Protein AF-A0A3C0GIZ5-F1 (afdb_monomer_lite)

Sequence (60 aa):
AKDKGSMVDYKVTDISEHMSFLEMMDVLNEQLINQGEEPVAFDHDCREGICGMCSMYING

Structure (mmCIF, N/CA/C/O backbone):
data_AF-A0A3C0GIZ5-F1
#
_entry.id   AF-A0A3C0GIZ5-F1
#
loop_
_atom_site.group_PDB
_atom_site.id
_atom_site.type_symbol
_atom_site.label_atom_id
_atom_site.label_alt_id
_atom_site.label_comp_id
_atom_site.label_asym_id
_atom_site.label_entity_id
_atom_site.label_seq_id
_atom_site.pdbx_PDB_ins_code
_atom_site.Cartn_x
_atom_site.Cartn_y
_atom_site.Cartn_z
_atom_site.occupancy
_atom_site.B_iso_or_equiv
_atom_site.auth_seq_id
_atom_site.auth_comp_id
_atom_site.auth_asym_id
_atom_site.auth_atom_id
_atom_site.pdbx_PDB_model_num
ATOM 1 N N . ALA A 1 1 ? -7.198 -12.499 16.694 1.00 51.91 1 ALA A N 1
ATOM 2 C CA . ALA A 1 1 ? -7.555 -12.194 15.299 1.00 51.91 1 ALA A CA 1
ATOM 3 C C . ALA A 1 1 ? -8.198 -13.430 14.671 1.00 51.91 1 ALA A C 1
ATOM 5 O O . ALA A 1 1 ? -7.541 -14.460 14.583 1.00 51.91 1 ALA A O 1
ATOM 6 N N . LYS A 1 2 ? -9.497 -13.376 14.355 1.00 65.69 2 LYS A N 1
ATOM 7 C CA . LYS A 1 2 ? -10.244 -14.433 13.634 1.00 65.69 2 LYS A CA 1
ATOM 8 C C . LYS A 1 2 ? -11.024 -13.868 12.440 1.00 65.69 2 LYS A C 1
ATOM 10 O O . LYS A 1 2 ? -11.792 -14.598 11.815 1.00 65.69 2 LYS A O 1
ATOM 15 N N . ASP A 1 3 ? -10.834 -12.590 12.141 1.00 79.31 3 ASP A N 1
ATOM 16 C CA . ASP A 1 3 ? -11.505 -11.931 11.035 1.00 79.31 3 ASP A CA 1
ATOM 17 C C . ASP A 1 3 ? -10.931 -12.442 9.720 1.00 79.31 3 ASP A C 1
ATOM 19 O O . ASP A 1 3 ? -9.721 -12.628 9.566 1.00 79.31 3 ASP A O 1
ATOM 23 N N . LYS A 1 4 ? -11.826 -12.740 8.783 1.00 85.88 4 LYS A N 1
ATOM 24 C CA . LYS A 1 4 ? -11.432 -13.085 7.423 1.00 85.88 4 LYS A CA 1
ATOM 25 C C . LYS A 1 4 ? -10.989 -11.786 6.763 1.00 85.88 4 LYS A C 1
ATOM 27 O O . LYS A 1 4 ? -11.752 -10.825 6.778 1.00 85.88 4 LYS A O 1
ATOM 32 N N . GLY A 1 5 ? -9.776 -11.763 6.215 1.00 89.38 5 GLY A N 1
ATOM 33 C CA . GLY A 1 5 ? -9.321 -10.631 5.414 1.00 89.38 5 GLY A CA 1
ATOM 34 C C . GLY A 1 5 ? -10.308 -10.330 4.283 1.00 89.38 5 GLY A C 1
ATOM 35 O O . GLY A 1 5 ? -11.017 -11.222 3.807 1.00 89.38 5 GLY A O 1
ATOM 36 N N . SER A 1 6 ? -10.352 -9.072 3.867 1.00 92.62 6 SER A N 1
ATOM 37 C CA . SER A 1 6 ? -11.196 -8.594 2.776 1.00 92.62 6 SER A CA 1
ATOM 38 C C . SER A 1 6 ? -10.365 -7.834 1.755 1.00 92.62 6 SER A C 1
ATOM 40 O O . SER A 1 6 ? -9.349 -7.234 2.095 1.00 92.62 6 SER A O 1
ATOM 42 N N . MET A 1 7 ? -10.831 -7.838 0.510 1.00 93.81 7 MET A N 1
ATOM 43 C CA . MET A 1 7 ? -10.352 -6.907 -0.507 1.00 93.81 7 MET A CA 1
ATOM 44 C C . MET A 1 7 ? -11.174 -5.627 -0.384 1.00 93.81 7 MET A C 1
ATOM 46 O O . MET A 1 7 ? -12.393 -5.700 -0.210 1.00 93.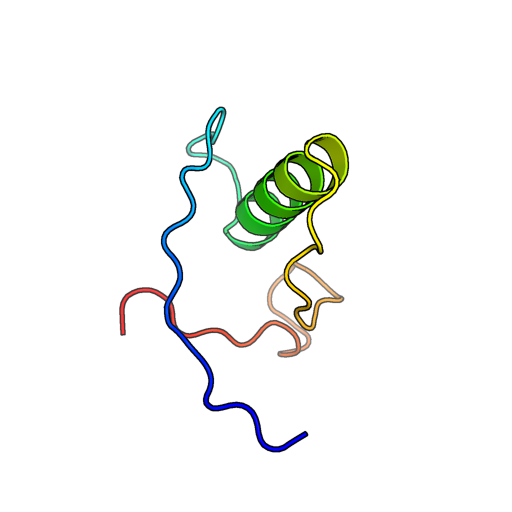81 7 MET A O 1
ATOM 50 N N . VAL A 1 8 ? -10.506 -4.481 -0.439 1.00 94.44 8 VAL A N 1
ATOM 51 C CA . VAL A 1 8 ? -11.129 -3.163 -0.312 1.00 94.44 8 VAL A CA 1
ATOM 52 C C . VAL A 1 8 ? -10.633 -2.298 -1.458 1.00 94.44 8 VAL A C 1
ATOM 54 O O . VAL A 1 8 ? -9.433 -2.260 -1.729 1.00 94.44 8 VAL A O 1
ATOM 57 N N . ASP A 1 9 ? -11.563 -1.618 -2.120 1.00 96.38 9 ASP A N 1
ATOM 58 C CA . ASP A 1 9 ? -11.242 -0.672 -3.179 1.00 96.38 9 ASP A CA 1
ATOM 59 C C . ASP A 1 9 ? -10.996 0.709 -2.570 1.00 96.38 9 ASP A C 1
ATOM 61 O O . ASP A 1 9 ? -11.883 1.289 -1.941 1.00 96.38 9 ASP A O 1
ATOM 65 N N . TYR A 1 10 ? -9.806 1.257 -2.805 1.00 96.31 10 TYR A N 1
ATOM 66 C CA . TYR A 1 10 ? -9.454 2.618 -2.417 1.00 96.31 10 TYR A CA 1
ATOM 67 C C . TYR A 1 10 ? -9.299 3.492 -3.656 1.00 96.31 10 TYR A C 1
ATOM 69 O O . TYR A 1 10 ? -8.542 3.172 -4.575 1.00 96.31 10 TYR A O 1
ATOM 77 N N . LYS A 1 11 ? -10.000 4.627 -3.679 1.00 95.56 11 LYS A N 1
ATOM 78 C CA . LYS A 1 11 ? -9.811 5.638 -4.717 1.00 95.56 11 LYS A CA 1
ATOM 79 C C . LYS A 1 11 ? -8.798 6.666 -4.234 1.00 95.56 11 LYS A C 1
ATOM 81 O O . LYS A 1 11 ? -9.148 7.537 -3.449 1.00 95.56 11 LYS A O 1
ATOM 86 N N . VAL A 1 12 ? -7.582 6.582 -4.758 1.00 95.44 12 VAL A N 1
ATOM 87 C CA . VAL A 1 12 ? -6.512 7.543 -4.469 1.00 95.44 12 VAL A CA 1
ATOM 88 C C . VAL A 1 12 ? -6.481 8.613 -5.558 1.00 95.44 12 VAL A C 1
ATOM 90 O O . VAL A 1 12 ? -6.657 8.315 -6.742 1.00 95.44 12 VAL A O 1
ATOM 93 N N . THR A 1 13 ? -6.298 9.868 -5.161 1.00 92.75 13 THR A N 1
ATOM 94 C CA . THR A 1 13 ? -6.204 11.023 -6.068 1.00 92.75 13 THR A CA 1
ATOM 95 C C . THR A 1 13 ? -4.812 11.632 -6.003 1.00 92.75 13 THR A C 1
ATOM 97 O O . THR A 1 13 ? -4.010 11.253 -5.157 1.00 92.75 13 THR A O 1
ATOM 100 N N . ASP A 1 14 ? -4.522 12.559 -6.919 1.00 92.38 14 ASP A N 1
ATOM 101 C CA . ASP A 1 14 ? -3.288 13.360 -6.898 1.00 92.38 14 ASP A CA 1
ATOM 102 C C . ASP A 1 14 ? -1.994 12.537 -7.040 1.00 92.38 14 ASP A C 1
ATOM 104 O O . ASP A 1 14 ? -0.911 12.958 -6.638 1.00 92.38 14 ASP A O 1
ATOM 108 N N . ILE A 1 15 ? -2.107 11.369 -7.677 1.00 95.25 15 ILE A N 1
ATOM 109 C CA . ILE A 1 15 ? -0.968 10.520 -8.021 1.00 95.25 15 ILE A CA 1
ATOM 110 C C . ILE A 1 15 ? -0.251 11.072 -9.253 1.00 95.25 15 ILE A C 1
ATOM 112 O O . ILE A 1 15 ? -0.865 11.356 -10.283 1.00 95.25 15 ILE A O 1
ATOM 116 N N . SER A 1 16 ? 1.070 11.179 -9.142 1.00 95.56 16 SER A N 1
ATOM 117 C CA . SER A 1 16 ? 1.973 11.560 -10.226 1.00 95.56 16 SER A CA 1
ATOM 118 C C . SER A 1 16 ? 2.615 10.331 -10.871 1.00 95.56 16 SER A C 1
ATOM 120 O O . SER A 1 16 ? 2.912 9.350 -10.194 1.00 95.56 16 SER A O 1
ATOM 122 N N . GLU A 1 17 ? 2.920 10.413 -12.169 1.00 94.75 17 GLU A N 1
ATOM 123 C CA . GLU A 1 17 ? 3.635 9.365 -12.920 1.00 94.75 17 GLU A CA 1
ATOM 124 C C . GLU A 1 17 ? 5.067 9.117 -12.414 1.00 94.75 17 GLU A C 1
ATOM 126 O O . GLU A 1 17 ? 5.680 8.105 -12.744 1.00 94.75 17 GLU A O 1
ATOM 131 N N . HIS A 1 18 ? 5.617 10.043 -11.626 1.00 94.75 18 HIS A N 1
ATOM 132 C CA . HIS A 1 18 ? 6.964 9.936 -11.063 1.00 94.75 18 HIS A CA 1
ATOM 133 C C . HIS A 1 18 ? 6.996 9.344 -9.651 1.00 94.75 18 HIS A C 1
ATOM 135 O O . HIS A 1 18 ? 8.083 9.171 -9.105 1.00 94.75 18 HIS A O 1
ATOM 141 N N . MET A 1 19 ? 5.835 9.056 -9.056 1.00 95.88 19 MET A N 1
ATOM 142 C CA . MET A 1 19 ? 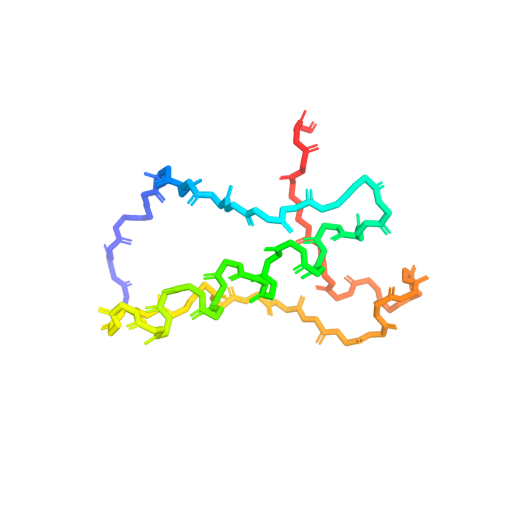5.766 8.448 -7.731 1.00 95.88 19 MET A CA 1
ATOM 143 C C . MET A 1 19 ? 6.063 6.952 -7.801 1.00 95.88 19 MET A C 1
ATOM 145 O O . MET A 1 19 ? 5.579 6.225 -8.670 1.00 95.88 19 MET A O 1
ATOM 149 N N . SER A 1 20 ? 6.830 6.478 -6.830 1.00 94.44 20 SER A N 1
ATOM 150 C CA . SER A 1 20 ? 6.923 5.067 -6.491 1.00 94.44 20 SER A CA 1
ATOM 151 C C . SER A 1 20 ? 5.607 4.569 -5.887 1.00 94.44 20 SER A C 1
ATOM 153 O O . SER A 1 20 ? 4.834 5.322 -5.295 1.00 94.44 20 SER A O 1
ATOM 155 N N . PHE A 1 21 ? 5.367 3.260 -5.963 1.00 94.44 21 PHE A N 1
ATOM 156 C CA . PHE A 1 21 ? 4.176 2.659 -5.357 1.00 94.44 21 PHE A CA 1
ATOM 157 C C . PHE A 1 21 ? 4.120 2.863 -3.830 1.00 94.44 21 PHE A C 1
ATOM 159 O O . PHE A 1 21 ? 3.040 3.000 -3.267 1.00 94.44 21 PHE A O 1
ATOM 166 N N . LEU A 1 22 ? 5.273 2.928 -3.151 1.00 95.50 22 LEU A N 1
ATOM 167 C CA . LEU A 1 22 ? 5.316 3.205 -1.709 1.00 95.50 22 LEU A CA 1
ATOM 168 C C . LEU A 1 22 ? 4.859 4.633 -1.392 1.00 95.50 22 LEU A C 1
ATOM 170 O O . LEU A 1 22 ? 4.135 4.828 -0.424 1.00 95.50 22 LEU A O 1
ATOM 174 N N . GLU A 1 23 ? 5.200 5.608 -2.234 1.00 96.00 23 GLU A N 1
ATOM 175 C CA . GLU A 1 23 ? 4.682 6.975 -2.098 1.00 96.00 23 GLU A CA 1
ATOM 176 C C . GLU A 1 23 ? 3.174 7.030 -2.381 1.00 96.00 23 GLU A C 1
ATOM 178 O O . GLU A 1 23 ? 2.451 7.755 -1.705 1.00 96.00 23 GLU A O 1
ATOM 183 N N . MET A 1 24 ? 2.659 6.213 -3.308 1.00 96.06 24 MET A N 1
ATOM 184 C CA . MET A 1 24 ? 1.206 6.086 -3.505 1.00 96.06 24 MET A CA 1
ATOM 185 C C . MET A 1 24 ? 0.500 5.548 -2.248 1.00 96.06 24 MET A C 1
ATOM 187 O O . MET A 1 24 ? -0.597 6.000 -1.920 1.00 96.06 24 MET A O 1
ATOM 191 N N . MET A 1 25 ? 1.126 4.605 -1.533 1.00 96.81 25 MET A N 1
ATOM 192 C CA . MET A 1 25 ? 0.612 4.090 -0.259 1.00 96.81 25 MET A CA 1
ATOM 193 C C . MET A 1 25 ? 0.666 5.137 0.859 1.00 96.81 25 MET A C 1
ATOM 195 O O . MET A 1 25 ? -0.256 5.197 1.672 1.00 96.81 25 MET A O 1
ATOM 199 N N . ASP A 1 26 ? 1.700 5.982 0.883 1.00 95.94 26 ASP A N 1
ATOM 200 C CA . ASP A 1 26 ? 1.775 7.113 1.814 1.00 95.94 26 ASP A CA 1
ATOM 201 C C . ASP A 1 26 ? 0.614 8.094 1.574 1.00 95.94 26 ASP A C 1
ATOM 203 O O . ASP A 1 26 ? -0.093 8.440 2.520 1.00 95.94 26 ASP A O 1
ATOM 207 N N . VAL A 1 27 ? 0.343 8.461 0.313 1.00 97.19 27 VAL A N 1
ATOM 208 C CA . VAL A 1 27 ? -0.791 9.336 -0.053 1.00 97.19 27 VAL A CA 1
ATOM 209 C C . VAL A 1 27 ? -2.127 8.718 0.369 1.00 97.19 27 VAL A C 1
ATOM 211 O O . VAL A 1 27 ? -2.963 9.404 0.956 1.00 97.19 27 VAL A O 1
ATOM 214 N N . LEU A 1 28 ? -2.337 7.421 0.118 1.00 97.44 28 LEU A N 1
ATOM 215 C CA . LEU A 1 28 ? -3.536 6.717 0.583 1.00 97.44 28 LEU A CA 1
ATOM 216 C C . LEU A 1 28 ? -3.679 6.803 2.109 1.00 97.44 28 LEU A C 1
ATOM 218 O O . LEU A 1 28 ? -4.756 7.119 2.613 1.00 97.44 28 LEU A O 1
ATOM 222 N N . ASN A 1 29 ? -2.604 6.547 2.852 1.00 97.50 29 ASN A N 1
ATOM 223 C CA . ASN A 1 29 ? -2.643 6.588 4.309 1.00 97.50 29 ASN A CA 1
ATOM 224 C C . ASN A 1 29 ? -2.940 7.992 4.840 1.00 97.50 29 ASN A C 1
ATOM 226 O O . ASN A 1 29 ? -3.747 8.128 5.757 1.00 97.50 29 ASN A O 1
ATOM 230 N N . GLU A 1 30 ? -2.374 9.039 4.240 1.00 97.50 30 GLU A N 1
ATOM 231 C CA . GLU A 1 30 ? -2.736 10.420 4.569 1.00 97.50 30 GLU A CA 1
ATOM 232 C C . GLU A 1 30 ? -4.224 10.696 4.306 1.00 97.50 30 GLU A C 1
ATOM 234 O O . GLU A 1 30 ? -4.896 11.318 5.132 1.00 97.50 30 GLU A O 1
ATOM 239 N N . GLN A 1 31 ? -4.777 10.200 3.193 1.00 96.94 31 GLN A N 1
ATOM 240 C CA . GLN A 1 31 ? -6.204 10.331 2.890 1.00 96.94 31 GLN A CA 1
ATOM 241 C C . GLN A 1 31 ? -7.091 9.631 3.927 1.00 96.94 31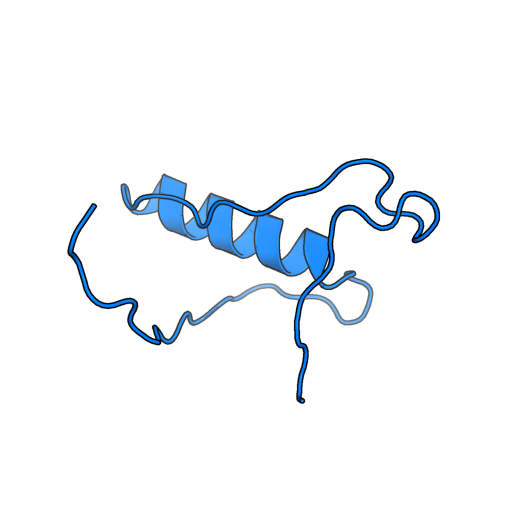 GLN A C 1
ATOM 243 O O . GLN A 1 31 ? -8.093 10.217 4.341 1.00 96.94 31 GLN A O 1
ATOM 248 N N . LEU A 1 32 ? -6.737 8.414 4.352 1.00 97.50 32 LEU A N 1
ATOM 249 C CA . LEU A 1 32 ? -7.478 7.654 5.367 1.00 97.50 32 LEU A CA 1
ATOM 250 C C . LEU A 1 32 ? -7.432 8.356 6.727 1.00 97.50 32 LEU A C 1
ATOM 252 O O . LEU A 1 32 ? -8.475 8.598 7.331 1.00 97.50 32 LEU A O 1
ATOM 256 N N . ILE A 1 33 ? -6.244 8.795 7.151 1.00 97.56 33 ILE A N 1
ATOM 257 C CA . ILE A 1 33 ? -6.053 9.530 8.408 1.00 97.56 33 ILE A CA 1
ATOM 258 C C . ILE A 1 33 ? -6.899 10.809 8.424 1.00 97.56 33 ILE A C 1
ATOM 260 O O . ILE A 1 33 ? -7.583 11.090 9.409 1.00 97.56 33 ILE A O 1
ATOM 264 N N . ASN A 1 34 ? -6.917 11.566 7.323 1.00 96.94 34 ASN A N 1
ATOM 265 C CA . ASN A 1 34 ? -7.720 12.787 7.208 1.00 96.94 34 ASN A CA 1
ATOM 266 C C . ASN A 1 34 ? -9.237 12.524 7.235 1.00 96.94 34 ASN A C 1
ATOM 268 O O . ASN A 1 34 ? -10.006 13.413 7.603 1.00 96.94 34 ASN A O 1
ATOM 272 N N . GLN A 1 35 ? -9.673 11.317 6.867 1.00 96.69 35 GLN A N 1
ATOM 273 C CA . GLN A 1 35 ? -11.069 10.869 6.947 1.00 96.69 35 GLN A CA 1
ATOM 274 C C . GLN A 1 35 ? -11.424 10.258 8.313 1.00 96.69 35 GLN A C 1
ATOM 276 O O . GLN A 1 35 ? -12.591 9.957 8.564 1.00 96.69 35 GLN A O 1
ATOM 281 N N . GLY A 1 36 ? -10.448 10.119 9.218 1.00 97.62 36 GLY A N 1
ATOM 282 C CA . GLY A 1 36 ? -10.619 9.444 10.505 1.00 97.62 36 GLY A CA 1
ATOM 283 C C . GLY A 1 36 ? -10.689 7.919 10.388 1.00 97.62 36 GLY A C 1
ATOM 284 O O . GLY A 1 36 ? -11.212 7.267 11.291 1.00 97.62 36 GLY A O 1
ATOM 285 N N . GLU A 1 37 ? -10.199 7.362 9.280 1.00 97.12 37 GLU A N 1
ATOM 286 C CA . GLU A 1 37 ? -10.083 5.926 9.043 1.00 97.12 37 GLU A CA 1
ATOM 287 C C . GLU A 1 37 ? -8.690 5.409 9.425 1.00 97.12 37 GLU A C 1
ATOM 289 O O . GLU A 1 37 ? -7.714 6.158 9.507 1.00 97.12 37 GLU A O 1
ATOM 294 N N . GLU A 1 38 ? -8.596 4.100 9.653 1.00 96.00 38 GLU A N 1
ATOM 295 C CA . GLU A 1 38 ? -7.332 3.448 9.987 1.00 96.00 38 GLU A CA 1
ATOM 296 C C . GLU A 1 38 ? -6.440 3.321 8.739 1.00 96.00 38 GLU A C 1
ATOM 298 O O . GLU A 1 38 ? -6.906 2.829 7.706 1.00 96.00 38 GLU A O 1
ATOM 303 N N . PRO A 1 39 ? -5.156 3.715 8.814 1.00 97.12 39 PRO A N 1
ATOM 304 C CA . PRO A 1 39 ? -4.227 3.557 7.705 1.00 97.12 39 PRO A CA 1
ATOM 305 C C . PRO A 1 39 ? -3.930 2.080 7.429 1.00 97.12 39 PRO A C 1
ATOM 307 O O . PRO A 1 39 ? -3.968 1.219 8.313 1.00 97.12 39 PRO A O 1
ATOM 310 N N . VAL A 1 40 ? -3.550 1.787 6.189 1.00 96.12 40 VAL A N 1
ATOM 311 C CA . VAL A 1 40 ? -3.073 0.464 5.797 1.00 96.12 40 VAL A CA 1
ATOM 312 C C . VAL A 1 40 ? -1.651 0.286 6.320 1.00 96.12 40 VAL A C 1
ATOM 314 O O . VAL A 1 40 ? -0.722 0.985 5.910 1.00 96.12 40 VAL A O 1
ATOM 317 N N . ALA A 1 41 ? -1.474 -0.673 7.226 1.00 94.94 41 ALA A N 1
ATOM 318 C CA . ALA A 1 41 ? -0.164 -1.054 7.734 1.00 94.94 41 ALA A CA 1
ATOM 319 C C . ALA A 1 41 ? 0.589 -1.916 6.709 1.00 94.94 41 ALA A C 1
ATOM 321 O O . ALA A 1 41 ? 0.070 -2.932 6.243 1.00 94.94 41 ALA A O 1
ATOM 322 N N . PHE A 1 42 ? 1.828 -1.534 6.394 1.00 94.50 42 PHE A N 1
ATOM 323 C CA . PHE A 1 42 ? 2.740 -2.308 5.554 1.00 94.50 42 PHE A CA 1
ATOM 324 C C . PHE A 1 42 ? 4.197 -2.103 5.986 1.00 94.50 42 PHE A C 1
ATOM 326 O O . PHE A 1 42 ? 4.583 -1.038 6.481 1.00 94.50 42 PHE A O 1
ATOM 333 N N . ASP A 1 43 ? 5.009 -3.136 5.775 1.00 94.38 43 ASP A N 1
ATOM 334 C CA . ASP A 1 43 ? 6.435 -3.110 6.075 1.00 94.38 43 ASP A CA 1
ATOM 335 C C . ASP A 1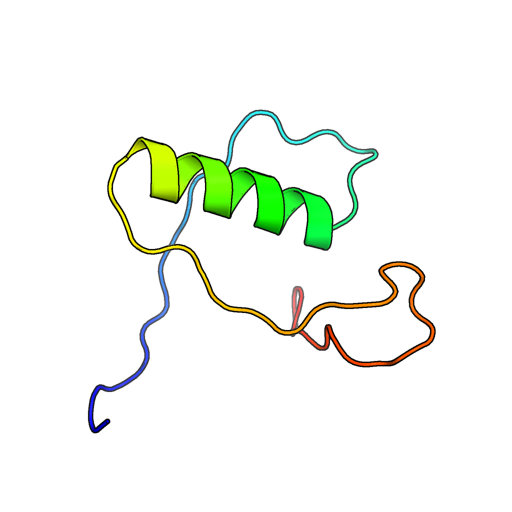 43 ? 7.178 -2.205 5.077 1.00 94.38 43 ASP A C 1
ATOM 337 O O . ASP A 1 43 ? 7.034 -2.333 3.860 1.00 94.38 43 ASP A O 1
ATOM 341 N N . HIS A 1 44 ? 7.987 -1.273 5.580 1.00 91.81 44 HIS A N 1
ATOM 342 C CA . HIS A 1 44 ? 8.812 -0.381 4.769 1.00 91.81 44 HIS A CA 1
ATOM 343 C C . HIS A 1 44 ? 10.067 0.059 5.534 1.00 91.81 44 HIS A C 1
ATOM 345 O O . HIS A 1 44 ? 10.033 0.203 6.752 1.00 91.81 44 HIS A O 1
ATOM 351 N N . ASP A 1 45 ? 11.165 0.281 4.804 1.00 93.44 45 ASP A N 1
ATOM 352 C CA . ASP A 1 45 ? 12.425 0.807 5.355 1.00 93.44 45 ASP A CA 1
ATOM 353 C C . ASP A 1 45 ? 13.228 1.549 4.271 1.00 93.44 45 ASP A C 1
ATOM 355 O O . ASP A 1 45 ? 12.994 2.730 4.035 1.00 93.44 45 ASP A O 1
ATOM 359 N N . CYS A 1 46 ? 14.096 0.856 3.519 1.00 94.25 46 CYS A N 1
ATOM 360 C CA . CYS A 1 46 ? 15.091 1.524 2.666 1.00 94.25 46 CYS A CA 1
ATOM 361 C C . CYS A 1 46 ? 14.546 2.314 1.461 1.00 94.25 46 CYS A C 1
ATOM 363 O O . CYS A 1 46 ? 15.277 3.125 0.916 1.00 94.25 46 CYS A O 1
ATOM 365 N N . ARG A 1 47 ? 13.327 2.028 0.974 1.00 94.19 47 ARG A N 1
ATOM 366 C CA . ARG A 1 47 ? 12.685 2.624 -0.231 1.00 94.19 47 ARG A CA 1
ATOM 367 C C . ARG A 1 47 ? 13.495 2.632 -1.549 1.00 94.19 47 ARG A C 1
ATOM 369 O O . ARG A 1 47 ? 12.992 3.081 -2.569 1.00 94.19 47 ARG A O 1
ATOM 376 N N . GLU A 1 48 ? 14.685 2.045 -1.565 1.00 93.75 48 GLU A N 1
ATOM 377 C CA . GLU A 1 48 ? 15.593 1.974 -2.721 1.00 93.75 48 GLU A CA 1
ATOM 378 C C . GLU A 1 48 ? 15.707 0.550 -3.303 1.00 93.75 48 GLU A C 1
ATOM 380 O O . GLU A 1 48 ? 16.508 0.287 -4.196 1.00 93.75 48 GLU A O 1
ATOM 385 N N . GLY A 1 49 ? 14.916 -0.400 -2.790 1.00 91.19 49 GLY A N 1
ATOM 386 C CA . GLY A 1 49 ? 14.862 -1.778 -3.298 1.00 91.19 49 GLY A CA 1
ATOM 387 C C . GLY A 1 49 ? 15.994 -2.700 -2.828 1.00 91.19 49 GLY A C 1
ATOM 388 O O . GLY A 1 49 ? 16.218 -3.740 -3.439 1.00 91.19 49 GLY A O 1
ATOM 389 N N . ILE A 1 50 ? 16.698 -2.354 -1.745 1.00 94.38 50 ILE A N 1
ATOM 390 C CA . ILE A 1 50 ? 17.877 -3.101 -1.264 1.00 94.38 50 ILE A CA 1
ATOM 391 C C . ILE A 1 50 ? 17.534 -4.086 -0.131 1.00 94.38 50 ILE A C 1
ATOM 393 O O . ILE A 1 50 ? 18.031 -5.209 -0.123 1.00 94.38 50 ILE A O 1
ATOM 397 N N . CYS A 1 51 ? 16.695 -3.690 0.835 1.00 95.50 51 CYS A N 1
ATOM 398 C CA . CYS A 1 51 ? 16.470 -4.472 2.065 1.00 95.50 51 CYS A CA 1
ATOM 399 C C . CYS A 1 51 ? 15.445 -5.617 1.943 1.00 95.50 51 CYS A C 1
ATOM 401 O O . CYS A 1 51 ? 15.415 -6.497 2.797 1.00 95.50 51 CYS A O 1
ATOM 403 N N . GLY A 1 52 ? 14.584 -5.604 0.920 1.00 91.75 52 GLY A N 1
ATOM 404 C CA . GLY A 1 52 ? 13.541 -6.622 0.722 1.00 91.75 52 GLY A CA 1
ATOM 405 C C . GLY A 1 52 ? 12.337 -6.557 1.678 1.00 91.75 52 GLY A C 1
ATOM 406 O O . GLY A 1 52 ? 11.519 -7.470 1.667 1.00 91.75 52 GLY A O 1
ATOM 407 N N . MET A 1 53 ? 12.201 -5.500 2.487 1.00 93.62 53 MET A N 1
ATOM 408 C CA . MET A 1 53 ? 11.149 -5.383 3.510 1.00 93.62 53 MET A CA 1
ATOM 409 C C . MET A 1 53 ? 9.747 -5.118 2.932 1.00 93.62 53 MET A C 1
ATOM 411 O O . MET A 1 53 ? 8.764 -5.668 3.412 1.00 93.62 53 MET A O 1
ATOM 415 N N . CYS A 1 54 ? 9.643 -4.319 1.871 1.00 92.25 54 CYS A N 1
ATOM 4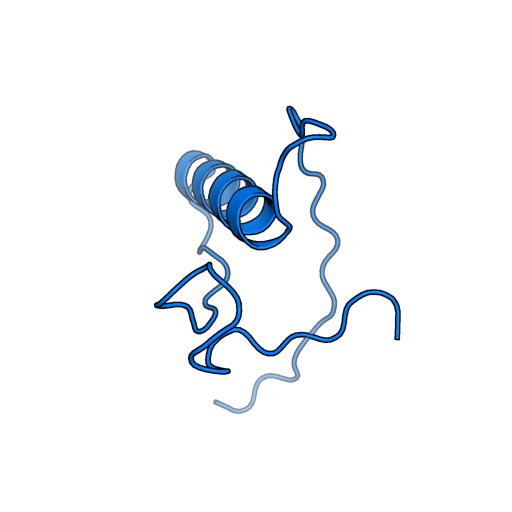16 C CA . CYS A 1 54 ? 8.367 -3.851 1.318 1.00 92.25 54 CYS A CA 1
ATOM 417 C C . CYS A 1 54 ? 7.773 -4.781 0.243 1.00 92.25 54 CYS A C 1
ATOM 419 O O . CYS A 1 54 ? 7.338 -4.326 -0.816 1.00 92.25 54 CYS A O 1
ATOM 421 N N . SER A 1 55 ? 7.807 -6.095 0.477 1.00 90.50 55 SER A N 1
ATOM 422 C CA . SER A 1 55 ? 7.318 -7.094 -0.483 1.00 90.50 55 SER A CA 1
ATOM 423 C C . SER A 1 55 ? 5.789 -7.058 -0.602 1.00 90.50 55 SER A C 1
ATOM 425 O O . SER A 1 55 ? 5.082 -7.337 0.362 1.00 90.50 55 SER A O 1
ATOM 427 N N . MET A 1 56 ? 5.276 -6.777 -1.803 1.00 92.69 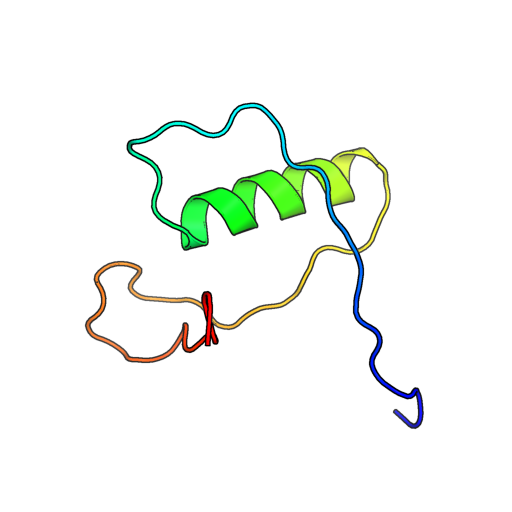56 MET A N 1
ATOM 428 C CA . MET A 1 56 ? 3.843 -6.738 -2.124 1.00 92.69 56 MET A CA 1
ATOM 429 C C . MET A 1 56 ? 3.580 -7.359 -3.500 1.00 92.69 56 MET A C 1
ATOM 431 O O . MET A 1 56 ? 4.440 -7.314 -4.377 1.00 92.69 56 MET A O 1
ATOM 435 N N . TYR A 1 57 ? 2.381 -7.909 -3.703 1.00 93.81 57 TYR A N 1
ATOM 436 C CA . TYR A 1 57 ? 1.926 -8.363 -5.020 1.00 93.81 57 TYR A CA 1
ATOM 437 C C . TYR A 1 57 ? 1.298 -7.195 -5.779 1.00 93.81 57 TYR A C 1
ATOM 439 O O . TYR A 1 57 ? 0.260 -6.678 -5.368 1.00 93.81 57 TYR A O 1
ATOM 447 N N . ILE A 1 58 ? 1.915 -6.792 -6.891 1.00 94.00 58 ILE A N 1
ATOM 448 C CA . ILE A 1 58 ? 1.446 -5.690 -7.736 1.00 94.00 58 ILE A CA 1
ATOM 449 C C . ILE A 1 58 ? 1.136 -6.265 -9.114 1.00 94.00 58 ILE A C 1
ATOM 451 O O . ILE A 1 58 ? 2.044 -6.619 -9.858 1.00 94.00 58 ILE A O 1
ATOM 455 N N . ASN A 1 59 ? -0.152 -6.330 -9.459 1.00 94.12 59 ASN A N 1
ATOM 456 C CA . ASN A 1 59 ? -0.643 -6.894 -10.723 1.00 94.12 59 ASN A CA 1
ATOM 457 C C . ASN A 1 59 ? -0.297 -8.380 -10.970 1.00 94.12 59 ASN A C 1
ATOM 459 O O . ASN A 1 59 ? -0.278 -8.811 -12.123 1.00 94.12 59 ASN A O 1
ATOM 463 N N . GLY A 1 60 ? -0.119 -9.168 -9.903 1.00 79.94 60 GLY A N 1
ATOM 464 C CA . GLY A 1 60 ? 0.106 -10.622 -9.968 1.00 79.94 60 GLY A CA 1
ATOM 465 C C . GLY A 1 60 ? 1.573 -10.998 -10.061 1.00 79.94 60 GLY A C 1
ATOM 466 O O . GLY A 1 60 ? 1.847 -12.049 -10.681 1.00 79.94 60 GLY A O 1
#

pLDDT: mean 93.02, std 7.36, range [51.91, 97.62]

Radius of gyration: 13.05 Å; chains: 1; bounding box: 29×28×28 Å

Foldseek 3Di:
DPDDDDDDDDDFPPDDPPDDVVVSLVSSQVVQVVVVHHRDDAFDDDVPPDPPRRDDDDPD

Secondary structure (DSSP, 8-state):
--PPP--------S--TT--HHHHHHHHHHHHHHHTPPPPP---S-SSSSS------S--